Protein AF-A0A958LNX3-F1 (afdb_monomer_lite)

Structure (mmCIF, N/CA/C/O backbone):
data_AF-A0A958LNX3-F1
#
_entry.id   AF-A0A958LNX3-F1
#
loop_
_atom_site.group_PDB
_atom_site.id
_atom_site.type_symbol
_atom_site.label_atom_id
_atom_site.label_alt_id
_atom_site.label_comp_id
_atom_site.label_asym_id
_atom_site.label_entity_id
_atom_site.label_seq_id
_atom_site.pdbx_PDB_ins_code
_atom_site.Cartn_x
_atom_site.Cartn_y
_atom_site.Cartn_z
_atom_site.occupancy
_atom_site.B_iso_or_equiv
_atom_site.auth_seq_id
_atom_site.auth_comp_id
_atom_site.auth_asym_id
_atom_site.auth_atom_id
_atom_site.pdbx_PDB_model_num
ATOM 1 N N . MET A 1 1 ? -7.564 -2.606 -27.323 1.00 45.78 1 MET A N 1
ATOM 2 C CA . MET A 1 1 ? -6.900 -2.871 -26.028 1.00 45.78 1 MET A CA 1
ATOM 3 C C . MET A 1 1 ? -5.771 -3.853 -26.309 1.00 45.78 1 MET A C 1
ATOM 5 O O . MET A 1 1 ? -6.052 -4.918 -26.842 1.00 45.78 1 MET A O 1
ATOM 9 N N . GLY A 1 2 ? -4.511 -3.437 -26.152 1.00 50.31 2 GLY A N 1
ATOM 10 C CA . GLY 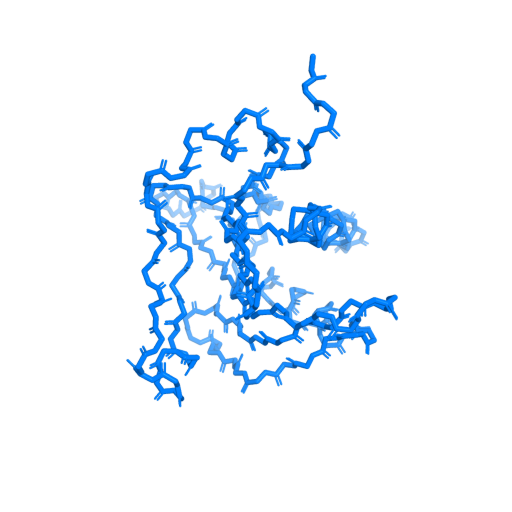A 1 2 ? -3.349 -4.199 -26.630 1.00 50.31 2 GLY A CA 1
ATOM 11 C C . GLY A 1 2 ? -3.169 -5.533 -25.902 1.00 50.31 2 GLY A C 1
ATOM 12 O O . GLY A 1 2 ? -3.361 -5.609 -24.695 1.00 50.31 2 GLY A O 1
ATOM 13 N N . LEU A 1 3 ? -2.776 -6.569 -26.646 1.00 59.97 3 LEU A N 1
ATOM 14 C CA . LEU A 1 3 ? -2.571 -7.958 -26.199 1.00 59.97 3 LEU A CA 1
ATOM 15 C C . LEU A 1 3 ? -1.427 -8.160 -25.180 1.00 59.97 3 LEU A C 1
ATOM 17 O O . LEU A 1 3 ? -1.142 -9.297 -24.810 1.00 59.97 3 LEU A O 1
ATOM 21 N N . TYR A 1 4 ? -0.775 -7.090 -24.714 1.00 63.97 4 TYR A N 1
ATOM 22 C CA . TYR A 1 4 ? 0.389 -7.164 -23.835 1.00 63.97 4 TYR A CA 1
ATOM 23 C C . TYR A 1 4 ? 0.150 -6.403 -22.525 1.00 63.97 4 TYR A C 1
ATOM 25 O O . TYR A 1 4 ? -0.348 -5.275 -22.558 1.00 63.97 4 TYR A O 1
ATOM 33 N N . PRO A 1 5 ? 0.505 -6.994 -21.370 1.00 71.06 5 PRO A N 1
ATOM 34 C CA . PRO A 1 5 ? 0.439 -6.307 -20.087 1.00 71.06 5 PRO A CA 1
ATOM 35 C C . PRO A 1 5 ? 1.353 -5.073 -20.107 1.00 71.06 5 PRO A C 1
ATOM 37 O O . PRO A 1 5 ? 2.416 -5.110 -20.738 1.00 71.06 5 PRO A O 1
ATOM 40 N N . PRO A 1 6 ? 0.965 -3.977 -19.431 1.00 86.25 6 PRO A N 1
ATOM 41 C CA . PRO A 1 6 ? 1.754 -2.755 -19.444 1.00 86.25 6 PRO A CA 1
ATOM 42 C C . PRO A 1 6 ? 3.147 -3.014 -18.860 1.00 86.25 6 PRO A C 1
ATOM 44 O O . PRO A 1 6 ? 3.318 -3.814 -17.934 1.00 86.25 6 PRO A O 1
ATOM 47 N N . LEU A 1 7 ? 4.152 -2.322 -19.396 1.00 91.62 7 LEU A N 1
ATOM 48 C CA . LEU A 1 7 ? 5.541 -2.399 -18.933 1.00 91.62 7 LEU A CA 1
ATOM 49 C C . LEU A 1 7 ? 5.752 -1.532 -17.681 1.00 91.62 7 LEU A C 1
ATOM 51 O O . LEU A 1 7 ? 6.625 -0.666 -17.656 1.00 91.62 7 LEU A O 1
ATOM 55 N N . ILE A 1 8 ? 4.925 -1.775 -16.663 1.00 93.88 8 ILE A N 1
ATOM 56 C CA . ILE A 1 8 ? 5.013 -1.171 -15.333 1.00 93.88 8 ILE A CA 1
ATOM 57 C C . ILE A 1 8 ? 4.977 -2.264 -14.271 1.00 93.88 8 ILE A C 1
ATOM 59 O O . ILE A 1 8 ? 4.310 -3.285 -14.430 1.00 93.88 8 ILE A O 1
ATOM 63 N N . ASN A 1 9 ? 5.704 -2.044 -13.181 1.00 94.62 9 ASN A N 1
ATOM 64 C CA . ASN A 1 9 ? 5.848 -3.007 -12.089 1.00 94.62 9 ASN A CA 1
ATOM 65 C C . ASN A 1 9 ? 5.933 -2.335 -10.707 1.00 94.62 9 ASN A C 1
ATOM 67 O O . ASN A 1 9 ? 6.413 -2.934 -9.750 1.00 94.62 9 ASN A O 1
ATOM 71 N N . ASP A 1 10 ? 5.535 -1.067 -10.620 1.00 97.31 10 ASP A N 1
ATOM 72 C CA . ASP A 1 10 ? 5.558 -0.262 -9.402 1.00 97.31 10 ASP A CA 1
ATOM 73 C C . ASP A 1 10 ? 4.230 0.489 -9.321 1.00 97.31 10 ASP A C 1
ATOM 75 O O . ASP A 1 10 ? 3.981 1.445 -10.050 1.00 97.31 10 ASP A O 1
ATOM 79 N N . ILE A 1 11 ? 3.308 -0.027 -8.525 1.00 98.12 11 ILE A N 1
ATOM 80 C CA . ILE A 1 11 ? 1.917 0.413 -8.524 1.00 98.12 11 ILE A CA 1
ATOM 81 C C . ILE A 1 11 ? 1.634 1.099 -7.197 1.00 98.12 11 ILE A C 1
ATOM 83 O O . ILE A 1 11 ? 1.862 0.507 -6.146 1.00 98.12 11 ILE A O 1
ATOM 87 N N . SER A 1 12 ? 1.129 2.332 -7.246 1.00 98.69 12 SER A N 1
ATOM 88 C CA . SER A 1 12 ? 0.767 3.123 -6.060 1.00 98.69 12 SER A CA 1
ATOM 89 C C . SER A 1 12 ? -0.702 3.527 -6.082 1.00 98.69 12 SER A C 1
ATOM 91 O O . SER A 1 12 ? -1.228 3.888 -7.132 1.00 98.69 12 SER A O 1
ATOM 93 N N . THR A 1 13 ? -1.365 3.520 -4.931 1.00 98.69 13 THR A N 1
ATOM 94 C CA . THR A 1 13 ? -2.727 4.056 -4.784 1.00 98.69 13 THR A CA 1
ATOM 95 C C . THR A 1 13 ? -2.782 5.574 -4.884 1.00 98.69 13 THR A C 1
ATOM 97 O O . THR A 1 13 ? -3.823 6.121 -5.225 1.00 98.69 13 THR A O 1
ATOM 100 N N . ASP A 1 14 ? -1.671 6.254 -4.612 1.00 97.94 14 ASP A N 1
ATOM 101 C CA . ASP A 1 14 ? -1.527 7.701 -4.737 1.00 97.94 14 ASP A CA 1
ATOM 102 C C . ASP A 1 14 ? -0.347 8.007 -5.663 1.00 97.94 14 ASP A C 1
ATOM 104 O O . ASP A 1 14 ? 0.794 7.644 -5.380 1.00 97.94 14 ASP A O 1
ATOM 108 N N . LEU A 1 15 ? -0.629 8.609 -6.816 1.00 97.25 15 LEU A N 1
ATOM 109 C CA . LEU A 1 15 ? 0.388 8.913 -7.827 1.00 97.25 15 LEU A CA 1
ATOM 110 C C . LEU A 1 15 ? 1.105 10.238 -7.543 1.00 97.25 15 LEU A C 1
ATOM 112 O O . LEU A 1 15 ? 2.225 10.439 -8.008 1.00 97.25 15 LEU A O 1
ATOM 116 N N . GLN A 1 16 ? 0.470 11.134 -6.784 1.00 96.31 16 GLN A N 1
ATOM 117 C CA . GLN A 1 16 ? 1.007 12.459 -6.471 1.00 96.31 16 GLN A CA 1
ATOM 118 C C . GLN A 1 16 ? 1.908 12.391 -5.242 1.00 96.31 16 GLN A C 1
ATOM 120 O O . GLN A 1 16 ? 3.016 12.918 -5.253 1.00 96.31 16 GLN A O 1
ATOM 125 N N . ASN A 1 17 ? 1.455 11.675 -4.216 1.00 96.94 17 ASN A N 1
ATOM 126 C CA . ASN A 1 17 ? 2.205 11.409 -3.001 1.00 96.94 17 ASN A CA 1
ATOM 127 C C . ASN A 1 17 ? 2.249 9.892 -2.745 1.00 96.94 17 ASN A C 1
ATOM 129 O O . ASN A 1 17 ? 1.518 9.388 -1.896 1.00 96.94 17 ASN A O 1
ATOM 133 N N . PRO A 1 18 ? 3.041 9.116 -3.504 1.00 98.06 18 PRO A N 1
ATOM 134 C CA . PRO A 1 18 ? 3.108 7.668 -3.330 1.00 98.06 18 PRO A CA 1
ATOM 135 C C . PRO A 1 18 ? 3.714 7.293 -1.972 1.00 98.06 18 PRO A C 1
ATOM 137 O O . PRO A 1 18 ? 4.716 7.898 -1.583 1.00 98.06 18 PRO A O 1
ATOM 140 N N . PRO A 1 19 ? 3.190 6.260 -1.279 1.00 98.44 19 PRO A N 1
ATOM 141 C CA . PRO A 1 19 ? 3.830 5.719 -0.086 1.00 98.44 19 PRO A CA 1
ATOM 142 C C . PRO A 1 19 ? 5.320 5.439 -0.317 1.00 98.44 19 PRO A C 1
ATOM 144 O O . PRO A 1 19 ? 5.720 4.785 -1.292 1.00 98.44 19 PRO A O 1
ATOM 147 N N . ALA A 1 20 ? 6.151 5.977 0.570 1.00 97.31 20 ALA A N 1
ATOM 148 C CA . ALA A 1 20 ? 7.598 5.853 0.485 1.00 97.31 20 ALA A CA 1
ATOM 149 C C . ALA A 1 20 ? 8.074 4.591 1.210 1.00 97.31 20 ALA A C 1
ATOM 151 O O . ALA A 1 20 ? 7.657 4.318 2.333 1.00 97.31 20 ALA A O 1
ATOM 152 N N . PHE A 1 21 ? 8.995 3.857 0.587 1.00 98.31 21 PHE A N 1
ATOM 153 C CA . PHE A 1 21 ? 9.724 2.782 1.253 1.00 98.31 21 PHE A CA 1
ATOM 154 C C . PHE A 1 21 ? 10.789 3.391 2.166 1.00 98.31 21 PHE A C 1
ATOM 156 O O . PHE A 1 21 ? 11.685 4.087 1.692 1.00 98.31 21 PHE A O 1
ATOM 163 N N . TYR A 1 22 ? 10.691 3.131 3.463 1.00 97.62 22 TYR A N 1
ATOM 164 C CA . TYR A 1 22 ? 11.647 3.536 4.484 1.00 97.62 22 TYR A CA 1
ATOM 165 C C . TYR A 1 22 ? 12.592 2.383 4.830 1.00 97.62 22 TYR A C 1
ATOM 167 O O . TYR A 1 22 ? 13.806 2.509 4.668 1.00 97.62 22 TYR A O 1
ATOM 175 N N . TYR A 1 23 ? 12.042 1.241 5.251 1.00 98.06 23 TYR A N 1
ATOM 176 C CA . TYR A 1 23 ? 12.835 0.080 5.650 1.00 98.06 23 TYR A CA 1
ATOM 177 C C . TYR A 1 23 ? 13.588 -0.509 4.458 1.00 98.06 23 TYR A C 1
ATOM 179 O O . TYR A 1 23 ? 14.811 -0.623 4.498 1.00 98.06 23 TYR A O 1
ATOM 187 N N . HIS A 1 24 ? 12.896 -0.790 3.350 1.00 97.06 24 HIS A N 1
ATOM 188 C CA . HIS A 1 24 ? 13.563 -1.356 2.175 1.00 97.06 24 HIS A CA 1
ATOM 189 C C . HIS A 1 24 ? 14.619 -0.418 1.577 1.00 97.06 24 HIS A C 1
ATOM 191 O O . HIS A 1 24 ? 15.655 -0.879 1.101 1.00 97.06 24 HIS A O 1
ATOM 197 N N . ALA A 1 25 ? 14.386 0.898 1.627 1.00 97.00 25 ALA A N 1
ATOM 198 C CA . ALA A 1 25 ? 15.359 1.878 1.153 1.00 97.00 25 ALA A CA 1
ATOM 199 C C . ALA A 1 25 ? 16.644 1.883 1.985 1.00 97.00 25 ALA A C 1
ATOM 201 O O . ALA A 1 25 ? 17.727 2.091 1.437 1.00 97.00 25 ALA A O 1
ATOM 202 N N . LYS A 1 26 ? 16.532 1.607 3.288 1.00 97.25 26 LYS A N 1
ATOM 203 C CA . LYS A 1 26 ? 17.676 1.442 4.183 1.00 97.25 26 LYS A CA 1
ATOM 204 C C . LYS A 1 26 ? 18.425 0.130 3.928 1.00 97.25 26 LYS A C 1
ATOM 206 O O . LYS A 1 26 ? 19.652 0.148 3.891 1.00 97.25 26 LYS A O 1
ATOM 211 N N . GLU A 1 27 ? 17.709 -0.977 3.741 1.00 97.62 27 GLU A N 1
ATOM 212 C CA . GLU A 1 27 ? 18.312 -2.308 3.552 1.00 97.62 27 GLU A CA 1
ATOM 213 C C . GLU A 1 27 ? 18.933 -2.500 2.157 1.00 97.62 27 GLU A C 1
ATOM 215 O O . GLU A 1 27 ? 19.937 -3.193 1.995 1.00 97.62 27 GLU A O 1
ATOM 220 N N . GLU A 1 28 ? 18.376 -1.858 1.128 1.00 95.81 28 GLU A N 1
ATOM 221 C CA . GLU A 1 28 ? 18.830 -1.973 -0.262 1.00 95.81 28 GLU A CA 1
ATOM 222 C C . GLU A 1 28 ? 19.093 -0.586 -0.884 1.00 95.81 28 GLU A C 1
ATOM 224 O O . GLU A 1 28 ? 18.444 -0.198 -1.864 1.00 95.81 28 GLU A O 1
ATOM 229 N N . PRO A 1 29 ? 20.080 0.178 -0.383 1.00 95.44 29 PRO A N 1
ATOM 230 C CA . PRO A 1 29 ? 20.278 1.583 -0.757 1.00 95.44 29 PRO A CA 1
ATOM 231 C C . PRO A 1 29 ? 20.707 1.789 -2.218 1.00 95.44 29 PRO A C 1
ATOM 233 O O . PRO A 1 29 ? 20.621 2.893 -2.747 1.00 95.44 29 PRO A O 1
ATOM 236 N N . LYS A 1 30 ? 21.177 0.732 -2.894 1.00 95.81 30 LYS A N 1
ATOM 237 C CA . LYS A 1 30 ? 21.576 0.777 -4.312 1.00 95.81 30 LYS A CA 1
ATOM 238 C C . LYS A 1 30 ? 20.396 0.641 -5.279 1.00 95.81 30 LYS A C 1
ATOM 240 O O . LYS A 1 30 ? 20.562 0.885 -6.472 1.00 95.81 30 LYS A O 1
ATOM 245 N N . ARG A 1 31 ? 19.223 0.215 -4.802 1.00 93.94 31 ARG A N 1
ATOM 246 C CA . ARG A 1 31 ? 18.017 0.089 -5.626 1.00 93.94 31 ARG A CA 1
ATOM 247 C C . ARG A 1 31 ? 17.261 1.415 -5.648 1.00 93.94 31 ARG A C 1
ATOM 249 O O . ARG A 1 31 ? 17.223 2.140 -4.662 1.00 93.94 31 ARG A O 1
ATOM 256 N N . SER A 1 32 ? 16.632 1.732 -6.779 1.00 94.12 32 SER A N 1
ATOM 257 C CA . SER A 1 32 ? 15.766 2.910 -6.865 1.00 94.12 32 SER A CA 1
ATOM 258 C C . SER A 1 32 ? 14.431 2.659 -6.159 1.00 94.12 32 SER A C 1
ATOM 260 O O . SER A 1 32 ? 13.649 1.801 -6.581 1.00 94.12 32 SER A O 1
ATOM 262 N N . TRP A 1 33 ? 14.174 3.440 -5.109 1.00 96.19 33 TRP A N 1
ATOM 263 C CA . TRP A 1 33 ? 12.936 3.423 -4.316 1.00 96.19 33 TRP A CA 1
ATOM 264 C C . TRP A 1 33 ? 11.990 4.583 -4.643 1.00 96.19 33 TRP A C 1
ATOM 266 O O . TRP A 1 33 ? 10.839 4.607 -4.198 1.00 96.19 33 TRP A O 1
ATOM 276 N N . VAL A 1 34 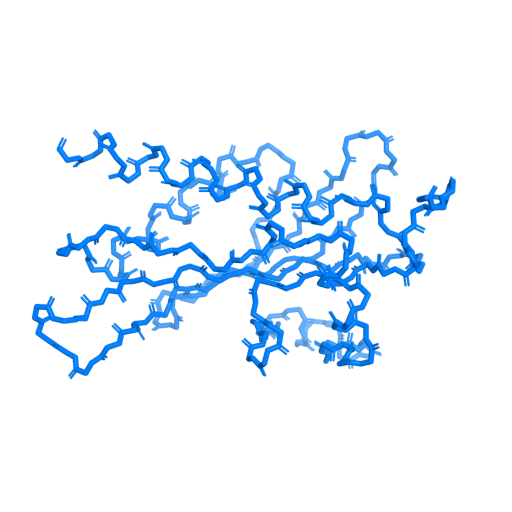? 12.435 5.515 -5.486 1.00 95.94 34 VAL A N 1
ATOM 277 C CA . VAL A 1 34 ? 11.617 6.623 -5.987 1.00 95.94 34 VAL A CA 1
ATOM 278 C C . VAL A 1 34 ? 10.539 6.068 -6.917 1.00 95.94 34 VAL A C 1
ATOM 280 O O . VAL A 1 34 ? 10.814 5.208 -7.757 1.00 95.94 34 VAL A O 1
ATOM 283 N N . TYR A 1 35 ? 9.296 6.518 -6.741 1.00 96.50 35 TYR A N 1
ATOM 284 C CA . TYR A 1 35 ? 8.212 6.144 -7.646 1.00 96.50 35 TYR A CA 1
ATOM 285 C C . TYR A 1 35 ? 8.471 6.730 -9.044 1.00 96.50 35 TYR A C 1
ATOM 287 O O . TYR A 1 35 ? 8.737 7.933 -9.144 1.00 96.50 35 TYR A O 1
ATOM 295 N N . PRO A 1 36 ? 8.408 5.938 -10.130 1.00 95.38 36 PRO A N 1
ATOM 296 C CA . PRO A 1 36 ? 8.741 6.435 -11.460 1.00 95.38 36 PRO A CA 1
ATOM 297 C C . PRO A 1 36 ? 7.579 7.267 -12.016 1.00 95.38 36 PRO A C 1
ATOM 299 O O . PRO A 1 36 ? 6.706 6.748 -12.701 1.00 95.38 36 PRO A O 1
ATOM 302 N N . GLN A 1 37 ? 7.559 8.576 -11.750 1.00 95.50 37 GLN A N 1
ATOM 303 C CA . GLN A 1 37 ? 6.445 9.462 -12.140 1.00 95.50 37 GLN A CA 1
ATOM 304 C C . GLN A 1 37 ? 6.066 9.381 -13.632 1.00 95.50 37 GLN A C 1
ATOM 306 O O . GLN A 1 37 ? 4.894 9.499 -13.982 1.00 95.50 37 GLN A O 1
ATOM 311 N N . GLY A 1 38 ? 7.026 9.076 -14.514 1.00 94.94 38 GLY A N 1
ATOM 312 C CA . GLY A 1 38 ? 6.775 8.864 -15.945 1.00 94.94 38 GLY A CA 1
ATOM 313 C C . GLY A 1 38 ? 5.792 7.729 -16.275 1.00 94.94 38 GLY A C 1
ATOM 314 O O . GLY A 1 38 ? 5.259 7.702 -17.380 1.00 94.94 38 GLY A O 1
ATOM 315 N N . GLN A 1 39 ? 5.507 6.816 -15.339 1.00 94.75 39 GLN A N 1
ATOM 316 C CA . GLN A 1 39 ? 4.568 5.710 -15.546 1.00 94.75 39 GLN A CA 1
ATOM 317 C C . GLN A 1 39 ? 3.154 5.977 -15.009 1.00 94.75 39 GLN A C 1
ATOM 319 O O . GLN A 1 39 ? 2.254 5.165 -15.228 1.00 94.75 39 GLN A O 1
ATOM 324 N N . ALA A 1 40 ? 2.934 7.110 -14.331 1.00 95.88 40 ALA A N 1
ATOM 325 C CA . ALA A 1 40 ? 1.662 7.442 -13.689 1.00 95.88 40 ALA A CA 1
ATOM 326 C C . ALA A 1 40 ? 0.479 7.425 -14.676 1.00 95.88 40 ALA A C 1
ATOM 328 O O . ALA A 1 40 ? -0.577 6.866 -14.376 1.00 95.88 40 ALA A O 1
ATOM 329 N N . ALA A 1 41 ? 0.663 7.985 -15.877 1.00 95.75 41 ALA A N 1
ATOM 330 C CA . ALA A 1 41 ? -0.365 7.999 -16.919 1.00 95.75 41 ALA A CA 1
ATOM 331 C C . ALA A 1 41 ? -0.738 6.578 -17.376 1.00 95.75 41 ALA A C 1
ATOM 333 O O . ALA A 1 41 ? -1.919 6.236 -17.423 1.00 95.75 41 ALA A O 1
ATOM 334 N N . GLN A 1 42 ? 0.264 5.729 -17.619 1.00 95.50 42 GLN A N 1
ATOM 335 C CA . GLN A 1 42 ? 0.058 4.335 -18.011 1.00 95.50 42 GLN A CA 1
ATOM 336 C C . GLN A 1 42 ? -0.615 3.525 -16.897 1.00 95.50 42 GLN A C 1
ATOM 338 O O . GLN A 1 42 ? -1.526 2.742 -17.162 1.00 95.50 42 GLN A O 1
ATOM 343 N N . GLN A 1 43 ? -0.217 3.728 -15.637 1.00 97.06 43 GLN A N 1
ATOM 344 C CA . GLN A 1 43 ? -0.896 3.099 -14.509 1.00 97.06 43 GLN A CA 1
ATOM 345 C C . GLN A 1 43 ? -2.371 3.518 -14.453 1.00 97.06 43 GLN A C 1
ATOM 347 O O . GLN A 1 43 ? -3.232 2.663 -14.265 1.00 97.06 43 GLN A O 1
ATOM 352 N N . LYS A 1 44 ? -2.674 4.808 -14.635 1.00 96.19 44 LYS A N 1
ATOM 353 C CA . LYS A 1 44 ? -4.050 5.320 -14.609 1.00 96.19 44 LYS A CA 1
ATOM 354 C C . LYS A 1 44 ? -4.907 4.748 -15.742 1.00 96.19 44 LYS A C 1
ATOM 356 O O . LYS A 1 44 ? -6.084 4.486 -15.520 1.00 96.19 44 LYS A O 1
ATOM 361 N N . GLU A 1 45 ? -4.329 4.546 -16.923 1.00 95.69 45 GLU A N 1
ATOM 362 C CA . GLU A 1 45 ? -5.008 3.933 -18.070 1.00 95.69 45 GLU A CA 1
ATOM 363 C C . GLU A 1 45 ? -5.323 2.449 -17.831 1.00 95.69 45 GLU A C 1
ATOM 365 O O . GLU A 1 45 ? -6.453 2.011 -18.037 1.00 95.69 45 GLU A O 1
ATOM 370 N N . HIS A 1 46 ? -4.338 1.671 -17.374 1.00 95.62 46 HIS A N 1
ATOM 371 C CA . HIS A 1 46 ? -4.474 0.216 -17.261 1.00 95.62 46 HIS A CA 1
ATOM 372 C C . HIS A 1 46 ? -5.068 -0.261 -15.931 1.00 95.62 46 HIS A C 1
ATOM 374 O O . HIS A 1 46 ? -5.679 -1.329 -15.881 1.00 95.62 46 HIS A O 1
ATOM 380 N N . TYR A 1 47 ? -4.885 0.507 -14.856 1.00 96.62 47 TYR A N 1
ATOM 381 C CA . TYR A 1 47 ? -5.301 0.155 -13.498 1.00 96.62 47 TYR A CA 1
ATOM 382 C C . TYR A 1 47 ? -6.073 1.295 -12.796 1.00 96.62 47 TYR A C 1
ATOM 384 O O . TYR A 1 47 ? -5.738 1.659 -11.664 1.00 96.62 47 TYR A O 1
ATOM 392 N N . PRO A 1 48 ? -7.133 1.862 -13.411 1.00 96.75 48 PRO A N 1
ATOM 393 C CA . PRO A 1 48 ? -7.892 2.993 -12.856 1.00 96.75 48 PRO A CA 1
ATOM 394 C C . PRO A 1 48 ? -8.605 2.688 -11.528 1.00 96.75 48 PRO A C 1
ATOM 396 O O . PRO A 1 48 ? -9.057 3.611 -10.842 1.00 96.75 48 PRO A O 1
ATOM 399 N N . GLN A 1 49 ? -8.750 1.407 -11.183 1.00 97.06 49 GLN A N 1
ATOM 400 C CA . GLN A 1 49 ? -9.333 0.919 -9.935 1.00 97.06 49 GLN A CA 1
ATOM 401 C C . GLN A 1 49 ? -8.371 0.984 -8.740 1.00 97.06 49 GLN A C 1
ATOM 403 O O . GLN A 1 49 ? -8.817 0.869 -7.603 1.00 97.06 49 GLN A O 1
ATOM 408 N N . VAL A 1 50 ? -7.063 1.139 -8.971 1.00 98.56 50 VAL A N 1
ATOM 409 C CA . VAL A 1 50 ? -6.072 1.255 -7.895 1.00 98.56 50 VAL A CA 1
ATOM 410 C C . VAL A 1 50 ? -6.140 2.674 -7.337 1.00 98.56 50 VAL A C 1
ATOM 412 O O . VAL A 1 50 ? -5.662 3.618 -7.961 1.00 98.56 50 VAL A O 1
ATOM 415 N N . ARG A 1 51 ? -6.780 2.822 -6.177 1.00 98.25 51 ARG A N 1
ATOM 416 C CA . ARG A 1 51 ? -7.038 4.100 -5.496 1.00 98.25 51 ARG A CA 1
ATOM 417 C C . ARG A 1 51 ? -6.856 3.928 -3.988 1.00 98.25 51 ARG A C 1
ATOM 419 O O . ARG A 1 51 ? -6.881 2.782 -3.534 1.00 98.25 51 ARG A O 1
ATOM 426 N N . PRO A 1 52 ? -6.664 5.012 -3.217 1.00 98.38 52 PRO A N 1
ATOM 427 C CA . PRO A 1 52 ? -6.643 4.925 -1.762 1.00 98.38 52 PRO A CA 1
ATOM 428 C C . PRO A 1 52 ? -7.986 4.391 -1.249 1.00 98.38 52 PRO A C 1
ATOM 430 O O . PRO A 1 52 ? -9.010 4.543 -1.919 1.00 98.38 52 PRO A O 1
ATOM 433 N N . LEU A 1 53 ? -7.979 3.752 -0.081 1.00 98.19 53 LEU A N 1
ATOM 434 C CA . LEU A 1 53 ? -9.194 3.271 0.572 1.00 98.19 53 LEU A CA 1
ATOM 435 C C . LEU A 1 53 ? -9.554 4.209 1.720 1.00 98.19 53 LEU A C 1
ATOM 437 O O . LEU A 1 53 ? -8.822 4.278 2.704 1.00 98.19 53 LEU A O 1
ATOM 441 N N . ASP A 1 54 ? -10.689 4.892 1.612 1.00 96.12 54 ASP A N 1
ATOM 442 C CA . ASP A 1 54 ? -11.250 5.646 2.730 1.00 96.12 54 ASP A CA 1
ATOM 443 C C . ASP A 1 54 ? -11.766 4.685 3.810 1.00 96.12 54 ASP A C 1
ATOM 445 O O . ASP A 1 54 ? -12.493 3.725 3.531 1.00 96.12 54 ASP A O 1
ATOM 449 N N . GLY A 1 55 ? -11.362 4.939 5.050 1.00 92.69 55 GLY A N 1
ATOM 450 C CA . GLY A 1 55 ? -11.899 4.289 6.235 1.00 92.69 55 GLY A CA 1
ATOM 451 C C . GLY A 1 55 ? -13.290 4.830 6.590 1.00 92.69 55 GLY A C 1
ATOM 452 O O . GLY A 1 55 ? -13.655 5.929 6.162 1.00 92.69 55 GLY A O 1
ATOM 453 N N . PRO A 1 56 ? -14.087 4.080 7.372 1.00 88.69 56 PRO A N 1
ATOM 454 C CA . PRO A 1 56 ? -15.390 4.552 7.821 1.00 88.69 56 PRO A CA 1
ATOM 455 C C . PRO A 1 56 ? -15.282 5.815 8.692 1.00 88.69 56 PRO A C 1
ATOM 457 O O . PRO A 1 56 ? -14.324 5.942 9.463 1.00 88.69 56 PRO A O 1
ATOM 460 N N . PRO A 1 57 ? -16.277 6.719 8.635 1.00 85.44 57 PRO A N 1
ATOM 461 C CA . PRO A 1 57 ? -16.359 7.854 9.549 1.00 85.44 57 PRO A CA 1
ATOM 462 C C . PRO A 1 57 ? -16.328 7.410 11.017 1.00 85.44 57 PRO A C 1
ATOM 464 O O . PRO A 1 57 ? -16.893 6.374 11.371 1.00 85.44 57 PRO A O 1
ATOM 467 N N . GLY A 1 58 ? -15.676 8.199 11.872 1.00 84.62 58 GLY A N 1
ATOM 468 C CA . GLY A 1 58 ? -15.595 7.943 13.315 1.00 84.62 58 GLY A CA 1
ATOM 469 C C . GLY A 1 58 ? -14.603 6.852 13.737 1.00 84.62 58 GLY A C 1
ATOM 470 O O . GLY A 1 58 ? -14.385 6.674 14.933 1.00 84.62 58 GLY A O 1
ATOM 471 N N . ILE A 1 59 ? -13.963 6.149 12.795 1.00 89.06 59 ILE A N 1
ATOM 472 C CA . ILE A 1 59 ? -12.884 5.202 13.103 1.00 89.06 59 ILE A CA 1
ATOM 473 C C . ILE A 1 59 ? -11.537 5.916 12.983 1.00 89.06 59 ILE A C 1
ATOM 475 O O . ILE A 1 59 ? -11.218 6.508 11.949 1.00 89.06 59 ILE A O 1
ATOM 479 N N . SER A 1 60 ? -10.728 5.852 14.043 1.00 91.81 60 SER A N 1
ATOM 480 C CA . SER A 1 60 ? -9.422 6.510 14.061 1.00 91.81 60 SER A CA 1
ATOM 481 C C . SER A 1 60 ? -8.420 5.838 13.103 1.00 91.81 60 SER A C 1
ATOM 483 O O . SER A 1 60 ? -8.483 4.623 12.879 1.00 91.81 60 SER A O 1
ATOM 485 N N . PRO A 1 61 ? -7.439 6.591 12.569 1.00 94.50 61 PRO A N 1
ATOM 486 C CA . PRO A 1 61 ? -6.337 6.038 11.777 1.00 94.50 61 PRO A CA 1
ATOM 487 C C . PRO A 1 61 ? -5.586 4.894 12.464 1.00 94.50 61 PRO A C 1
ATOM 489 O O . PRO A 1 61 ? -5.189 3.945 11.795 1.00 94.50 61 PRO A O 1
ATOM 492 N N . GLN A 1 62 ? -5.431 4.955 13.789 1.00 95.38 62 GLN A N 1
ATOM 493 C CA . GLN A 1 62 ? -4.789 3.912 14.589 1.00 95.38 62 GLN A CA 1
ATOM 494 C C . GLN A 1 62 ? -5.567 2.596 14.506 1.00 95.38 62 GLN A C 1
ATOM 496 O O . GLN A 1 62 ? -4.990 1.573 14.156 1.00 95.38 62 GLN A O 1
ATOM 501 N N . VAL A 1 63 ? -6.886 2.635 14.718 1.00 95.06 63 VAL A N 1
ATOM 502 C CA . VAL A 1 63 ? -7.738 1.438 14.639 1.00 95.06 63 VAL A CA 1
ATOM 503 C C . VAL A 1 63 ? -7.745 0.864 13.219 1.00 95.06 63 VAL A C 1
ATOM 505 O O . VAL A 1 63 ? -7.648 -0.348 13.030 1.00 95.06 63 VAL A O 1
ATOM 508 N N . VAL A 1 64 ? -7.795 1.716 12.189 1.00 97.19 64 VAL A N 1
ATOM 509 C CA . VAL A 1 64 ? -7.675 1.251 10.795 1.00 97.19 64 VAL A CA 1
ATOM 510 C C . VAL A 1 64 ? -6.312 0.600 10.542 1.00 97.19 64 VAL A C 1
ATOM 512 O O . VAL A 1 64 ? -6.244 -0.437 9.877 1.00 97.19 64 VAL A O 1
ATOM 515 N N . PHE A 1 65 ? -5.230 1.166 11.077 1.00 98.19 65 PHE A N 1
ATOM 516 C CA . PHE A 1 65 ? -3.887 0.614 10.927 1.00 98.19 65 PHE A CA 1
ATOM 517 C C . PHE A 1 65 ? -3.715 -0.732 11.641 1.00 98.19 65 PHE A C 1
ATOM 519 O O . PHE A 1 65 ? -3.120 -1.641 11.065 1.00 98.19 65 PHE A O 1
ATOM 526 N N . GLU A 1 66 ? -4.295 -0.909 12.828 1.00 97.56 66 GLU A N 1
ATOM 527 C CA . GLU A 1 66 ? -4.335 -2.199 13.529 1.00 97.56 66 GLU A CA 1
ATOM 528 C C . GLU A 1 66 ? -5.000 -3.274 12.654 1.00 97.56 66 GLU A C 1
ATOM 530 O O . GLU A 1 66 ? -4.427 -4.342 12.427 1.00 97.56 66 GLU A O 1
ATOM 535 N N . GLN A 1 67 ? -6.151 -2.962 12.046 1.00 97.94 67 GLN A N 1
ATOM 536 C CA . GLN A 1 67 ? -6.846 -3.880 11.134 1.00 97.94 67 GLN A CA 1
ATOM 537 C C . GLN A 1 67 ? -6.032 -4.201 9.873 1.00 97.94 67 GLN A C 1
ATOM 539 O O . GLN A 1 67 ? -6.013 -5.349 9.409 1.00 97.94 67 GLN A O 1
ATOM 544 N N . VAL A 1 68 ? -5.329 -3.203 9.328 1.00 98.50 68 VAL A N 1
ATOM 545 C CA . VAL A 1 68 ? -4.373 -3.370 8.224 1.00 98.50 68 VAL A CA 1
ATOM 546 C C . VAL A 1 68 ? -3.245 -4.313 8.618 1.00 98.50 68 VAL A C 1
ATOM 548 O O . VAL A 1 68 ? -2.942 -5.255 7.882 1.00 98.50 68 VAL A O 1
ATOM 551 N N . GLN A 1 69 ? -2.643 -4.094 9.781 1.00 98.38 69 GLN A N 1
ATOM 552 C CA . GLN A 1 69 ? -1.534 -4.889 10.273 1.00 98.38 69 GLN A CA 1
ATOM 553 C C . GLN A 1 69 ? -1.949 -6.345 10.511 1.00 98.38 69 GLN A C 1
ATOM 555 O O . GLN A 1 69 ? -1.267 -7.262 10.047 1.00 98.38 69 GLN A O 1
ATOM 560 N N . GLU A 1 70 ? -3.067 -6.572 11.199 1.00 98.12 70 GLU A N 1
ATOM 561 C CA . GLU A 1 70 ? -3.596 -7.910 11.458 1.00 98.12 70 GLU A CA 1
ATOM 562 C C . GLU A 1 70 ? -3.925 -8.650 10.160 1.00 98.12 70 GLU A C 1
ATOM 564 O O . GLU A 1 70 ? -3.608 -9.834 10.018 1.00 98.12 70 GLU A O 1
ATOM 569 N N . LEU A 1 71 ? -4.540 -7.970 9.182 1.00 98.38 71 LEU A N 1
ATOM 570 C CA . LEU A 1 71 ? -4.829 -8.592 7.891 1.00 98.38 71 LEU A CA 1
ATOM 571 C C . LEU A 1 71 ? -3.542 -8.942 7.150 1.00 98.38 71 LEU A C 1
ATOM 573 O O . LEU A 1 71 ? -3.453 -10.041 6.604 1.00 98.38 71 LEU A O 1
ATOM 577 N N . ALA A 1 72 ? -2.569 -8.029 7.124 1.00 98.31 72 ALA A N 1
ATOM 578 C CA . ALA A 1 72 ? -1.298 -8.221 6.436 1.00 98.31 72 ALA A CA 1
ATOM 579 C C . ALA A 1 72 ? -0.514 -9.401 7.029 1.00 98.31 72 ALA A C 1
ATOM 581 O O . ALA A 1 72 ? -0.036 -10.249 6.278 1.00 98.31 72 ALA A O 1
ATOM 582 N N . LYS A 1 73 ? -0.456 -9.515 8.364 1.00 97.81 73 LYS A N 1
ATOM 583 C CA . LYS A 1 73 ? 0.152 -10.657 9.075 1.00 97.81 73 LYS A CA 1
ATOM 584 C C . LYS A 1 73 ? -0.552 -11.988 8.780 1.00 97.81 73 LYS A C 1
ATOM 586 O O . LYS A 1 73 ? 0.082 -13.036 8.831 1.00 97.81 73 LYS A O 1
ATOM 591 N N . GLY A 1 74 ? -1.850 -11.954 8.473 1.00 97.38 74 GLY A N 1
ATOM 592 C CA . GLY A 1 74 ? -2.639 -13.135 8.112 1.00 97.38 74 GLY A CA 1
ATOM 593 C C . GLY A 1 74 ? -2.501 -13.588 6.652 1.00 97.38 74 GLY A C 1
ATOM 594 O O . GLY A 1 74 ? -3.008 -14.655 6.300 1.00 97.38 74 GLY A O 1
ATOM 595 N N . GLN A 1 75 ? -1.844 -12.809 5.784 1.00 96.75 75 GLN A N 1
ATOM 596 C CA . GLN A 1 75 ? -1.636 -13.191 4.386 1.00 96.75 75 GLN A CA 1
ATOM 597 C C . GLN A 1 75 ? -0.548 -14.268 4.289 1.00 96.75 75 GLN A C 1
ATOM 599 O O . GLN A 1 75 ? 0.618 -14.015 4.573 1.00 96.75 75 GLN A O 1
ATOM 604 N N . LYS A 1 76 ? -0.916 -15.470 3.829 1.00 93.19 76 LYS A N 1
ATOM 605 C CA . LYS A 1 76 ? -0.011 -16.637 3.778 1.00 93.19 76 LYS A CA 1
ATOM 606 C C . LYS A 1 76 ? 1.266 -16.406 2.964 1.00 93.19 76 LYS A C 1
ATOM 608 O O . LYS A 1 76 ? 2.306 -16.962 3.293 1.00 93.19 76 LYS A O 1
ATOM 613 N N . ASP A 1 77 ? 1.172 -15.597 1.912 1.00 95.06 77 ASP A N 1
ATOM 614 C CA . ASP A 1 77 ? 2.271 -15.356 0.972 1.00 95.06 77 ASP A CA 1
ATOM 615 C C . ASP A 1 77 ? 3.032 -14.049 1.252 1.00 95.06 77 ASP A C 1
ATOM 617 O O . ASP A 1 77 ? 3.814 -13.596 0.408 1.00 95.06 77 ASP A O 1
ATOM 621 N N . TRP A 1 78 ? 2.750 -13.386 2.379 1.00 97.69 78 TRP A N 1
ATOM 622 C CA . TRP A 1 78 ? 3.384 -12.124 2.750 1.00 97.69 78 TRP A CA 1
ATOM 623 C C . TRP A 1 78 ? 4.297 -12.323 3.956 1.00 97.69 78 TRP A C 1
ATOM 625 O O . TRP A 1 78 ? 3.964 -13.015 4.914 1.00 97.69 78 TRP A O 1
ATOM 635 N N . THR A 1 79 ? 5.432 -11.638 3.928 1.00 97.94 79 THR A N 1
ATOM 636 C CA . THR A 1 79 ? 6.356 -11.521 5.049 1.00 97.94 79 THR A CA 1
ATOM 637 C C . THR A 1 79 ? 6.402 -10.062 5.470 1.00 97.94 79 THR A C 1
ATOM 639 O O . THR A 1 79 ? 6.801 -9.205 4.682 1.00 97.94 79 THR A O 1
ATOM 642 N N . ILE A 1 80 ? 6.005 -9.774 6.709 1.00 98.38 80 ILE A N 1
ATOM 643 C CA . ILE A 1 80 ? 6.123 -8.431 7.287 1.00 98.38 80 ILE A CA 1
ATOM 644 C C . ILE A 1 80 ? 7.561 -8.235 7.761 1.00 98.38 80 ILE A C 1
ATOM 646 O O . ILE A 1 80 ? 8.074 -9.054 8.520 1.00 98.38 80 ILE A O 1
ATOM 650 N N . LEU A 1 81 ? 8.208 -7.170 7.294 1.00 98.44 81 LEU A N 1
ATOM 651 C CA . LEU A 1 81 ? 9.620 -6.893 7.573 1.00 98.44 81 LEU A CA 1
ATOM 652 C C . LEU A 1 81 ? 9.796 -5.713 8.528 1.00 98.44 81 LEU A C 1
ATOM 654 O O . LEU A 1 81 ? 10.760 -5.671 9.287 1.00 98.44 81 LEU A O 1
ATOM 658 N N . PHE A 1 82 ? 8.861 -4.765 8.504 1.00 98.62 82 PHE A N 1
ATOM 659 C CA . PHE A 1 82 ? 8.926 -3.568 9.326 1.00 98.62 82 PHE A CA 1
ATOM 660 C C . PHE A 1 82 ? 7.533 -3.035 9.644 1.00 98.62 82 PHE A C 1
ATOM 662 O O . PHE A 1 82 ? 6.631 -3.075 8.807 1.00 98.62 82 PHE A O 1
ATOM 669 N N . VAL A 1 83 ? 7.379 -2.515 10.858 1.00 98.56 83 VAL A N 1
ATOM 670 C CA . VAL A 1 83 ? 6.175 -1.838 11.337 1.00 98.56 83 VAL A CA 1
ATOM 671 C C . VAL A 1 83 ? 6.614 -0.613 12.129 1.00 98.56 83 VAL A C 1
ATOM 673 O O . VAL A 1 83 ? 7.428 -0.727 13.044 1.00 98.56 83 VAL A O 1
ATOM 676 N N . ASP A 1 84 ? 6.039 0.536 11.799 1.00 98.25 84 ASP A N 1
ATOM 677 C CA . ASP A 1 84 ? 6.137 1.775 12.556 1.00 98.25 84 ASP A CA 1
ATOM 678 C C . ASP A 1 84 ? 4.732 2.214 12.977 1.00 98.25 84 ASP A C 1
ATOM 680 O O . ASP A 1 84 ? 3.996 2.834 12.209 1.00 98.25 84 ASP A O 1
ATOM 684 N N . GLU A 1 85 ? 4.365 1.877 14.214 1.00 97.12 85 GLU A N 1
ATOM 685 C CA . GLU A 1 85 ? 3.080 2.243 14.827 1.00 97.12 85 GLU A CA 1
ATOM 686 C C . GLU A 1 85 ? 2.912 3.762 14.961 1.00 97.12 85 GLU A C 1
ATOM 688 O O . GLU A 1 85 ? 1.798 4.276 14.927 1.00 97.12 85 GLU A O 1
ATOM 693 N N . LYS A 1 86 ? 4.013 4.515 15.101 1.00 96.06 86 LYS A N 1
ATOM 694 C CA . LYS A 1 86 ? 3.942 5.975 15.246 1.00 96.06 86 LYS A CA 1
ATOM 695 C C . LYS A 1 86 ? 3.660 6.641 13.907 1.00 96.06 86 LYS A C 1
ATOM 697 O O . LYS A 1 86 ? 2.901 7.603 13.855 1.00 96.06 86 LYS A O 1
ATOM 702 N N . ALA A 1 87 ? 4.271 6.131 12.841 1.00 97.12 87 ALA A N 1
ATOM 703 C CA . ALA A 1 87 ? 4.047 6.608 11.481 1.00 97.12 87 ALA A CA 1
ATOM 704 C C . ALA A 1 87 ? 2.852 5.934 10.782 1.00 97.12 87 ALA A C 1
ATOM 706 O O . ALA A 1 87 ? 2.577 6.269 9.630 1.00 97.12 87 ALA A O 1
ATOM 707 N N . LEU A 1 88 ? 2.176 4.982 11.442 1.00 98.31 88 LEU A N 1
ATOM 708 C CA . LEU A 1 88 ? 1.118 4.139 10.872 1.00 98.31 88 LEU A CA 1
ATOM 709 C C . LEU A 1 88 ? 1.535 3.518 9.534 1.00 98.31 88 LEU A C 1
ATOM 711 O O . LEU A 1 88 ? 0.794 3.562 8.548 1.00 98.31 88 LEU A O 1
ATOM 715 N N . ARG A 1 89 ? 2.753 2.965 9.498 1.00 98.69 89 ARG A N 1
ATOM 716 C CA . ARG A 1 89 ? 3.372 2.379 8.305 1.00 98.69 89 ARG A CA 1
ATOM 717 C C . ARG A 1 89 ? 3.780 0.936 8.544 1.00 98.69 89 ARG A C 1
ATOM 719 O O . ARG A 1 89 ? 4.364 0.595 9.566 1.00 98.69 89 ARG A O 1
ATOM 726 N N . LEU A 1 90 ? 3.553 0.099 7.544 1.00 98.69 90 LEU A N 1
ATOM 727 C CA . LEU A 1 90 ? 4.027 -1.273 7.499 1.00 98.69 90 LEU A CA 1
ATOM 728 C C . LEU A 1 90 ? 4.712 -1.532 6.158 1.00 98.69 90 LEU A C 1
ATOM 730 O O . LEU A 1 90 ? 4.222 -1.115 5.111 1.00 98.69 90 LEU A O 1
ATOM 734 N N . GLU A 1 91 ? 5.824 -2.257 6.183 1.00 98.81 91 GLU A N 1
ATOM 735 C CA . GLU A 1 91 ? 6.518 -2.717 4.984 1.00 98.81 91 GLU A CA 1
ATOM 736 C C . GLU A 1 91 ? 6.739 -4.223 5.022 1.00 98.81 91 GLU A C 1
ATOM 738 O O . GLU A 1 91 ? 6.982 -4.830 6.070 1.00 98.81 91 GLU A O 1
ATOM 743 N N . GLY A 1 92 ? 6.690 -4.835 3.847 1.00 98.44 92 GLY A N 1
ATOM 744 C CA . GLY A 1 92 ? 6.914 -6.259 3.711 1.00 98.44 92 GLY A CA 1
ATOM 745 C C . GLY A 1 92 ? 7.167 -6.682 2.278 1.00 98.44 92 GLY A C 1
ATOM 746 O O . GLY A 1 92 ? 7.310 -5.864 1.371 1.00 98.44 92 GLY A O 1
ATOM 747 N N . MET A 1 93 ? 7.205 -7.992 2.096 1.00 98.00 93 MET A N 1
ATOM 748 C CA . MET A 1 93 ? 7.398 -8.635 0.808 1.00 98.00 93 MET A CA 1
ATOM 749 C C . MET A 1 93 ? 6.288 -9.643 0.569 1.00 98.00 93 MET A C 1
ATOM 751 O O . MET A 1 93 ? 5.961 -10.427 1.454 1.00 98.00 93 MET A O 1
ATOM 755 N N . ALA A 1 94 ? 5.730 -9.654 -0.632 1.00 96.31 94 ALA A N 1
ATOM 756 C CA . ALA A 1 94 ? 4.755 -10.639 -1.060 1.00 96.31 94 ALA A CA 1
ATOM 757 C C . ALA A 1 94 ? 5.336 -11.508 -2.178 1.00 96.31 94 ALA A C 1
ATOM 759 O O . ALA A 1 94 ? 5.956 -11.003 -3.115 1.00 96.31 94 ALA A O 1
ATOM 760 N N . THR A 1 95 ? 5.118 -12.819 -2.098 1.00 91.81 95 THR A N 1
ATOM 761 C CA . THR A 1 95 ? 5.558 -13.774 -3.124 1.00 91.81 95 THR A CA 1
ATOM 762 C C . THR A 1 95 ? 4.361 -14.240 -3.951 1.00 91.81 95 THR A C 1
ATOM 764 O O . THR A 1 95 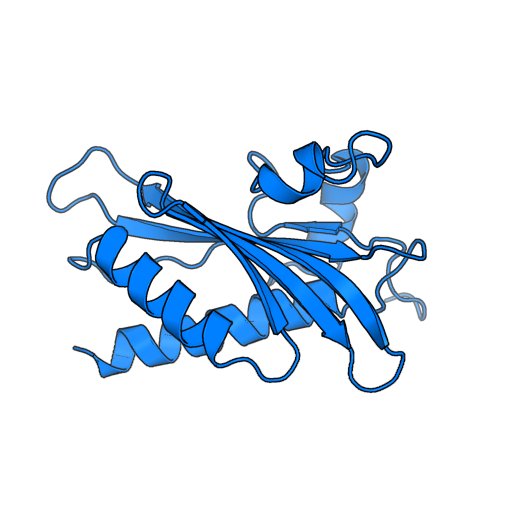? 3.332 -14.628 -3.414 1.00 91.81 95 THR A O 1
ATOM 767 N N . THR A 1 96 ? 4.455 -14.197 -5.278 1.00 80.38 96 THR A N 1
ATOM 768 C CA . THR A 1 96 ? 3.397 -14.730 -6.155 1.00 80.38 96 THR A CA 1
ATOM 769 C C . THR A 1 96 ? 3.433 -16.262 -6.201 1.00 80.38 96 THR A C 1
ATOM 771 O O . THR A 1 96 ? 4.498 -16.858 -6.326 1.00 80.38 96 THR A O 1
ATOM 774 N N . ALA A 1 97 ? 2.273 -16.921 -6.143 1.00 73.88 97 ALA A N 1
ATOM 775 C CA . ALA A 1 97 ? 2.200 -18.379 -5.992 1.00 73.88 97 ALA A CA 1
ATOM 776 C C . ALA A 1 97 ? 2.793 -19.181 -7.172 1.00 73.88 97 ALA A C 1
ATOM 778 O O . ALA A 1 97 ? 3.417 -20.218 -6.960 1.00 73.88 97 ALA A O 1
ATOM 779 N N . ILE A 1 98 ? 2.613 -18.710 -8.413 1.00 70.00 98 ILE A N 1
ATOM 780 C CA . ILE A 1 98 ? 2.964 -19.479 -9.623 1.00 70.00 98 ILE A CA 1
ATOM 781 C C . ILE A 1 98 ? 4.423 -19.247 -10.030 1.00 70.00 98 ILE A C 1
ATOM 783 O O . ILE A 1 98 ? 5.195 -20.193 -10.149 1.00 70.00 98 ILE A O 1
ATOM 787 N N . LEU A 1 99 ? 4.813 -17.985 -10.234 1.00 73.81 99 LEU A N 1
ATOM 788 C CA . LEU A 1 99 ? 6.140 -17.624 -10.752 1.00 73.81 99 LEU A CA 1
ATOM 789 C C . LEU A 1 99 ? 7.134 -17.251 -9.644 1.00 73.81 99 LEU A C 1
ATOM 791 O O . LEU A 1 99 ? 8.296 -16.977 -9.933 1.00 73.81 99 LEU A O 1
ATOM 795 N N . ARG A 1 100 ? 6.691 -17.235 -8.376 1.00 79.12 100 ARG A N 1
ATOM 796 C CA . ARG A 1 100 ? 7.500 -16.879 -7.196 1.00 79.12 100 ARG A CA 1
ATOM 797 C C . ARG A 1 100 ? 8.197 -15.523 -7.303 1.00 79.12 100 ARG A C 1
ATOM 799 O O . ARG A 1 100 ? 9.204 -15.284 -6.636 1.00 79.12 100 ARG A O 1
ATOM 806 N N . PHE A 1 101 ? 7.640 -14.610 -8.100 1.00 83.25 101 PHE A N 1
ATOM 807 C CA . PHE A 1 101 ? 8.076 -13.220 -8.107 1.00 83.25 101 PHE A CA 1
ATOM 808 C C . PHE A 1 101 ? 7.838 -12.598 -6.742 1.00 83.25 101 PHE A C 1
ATOM 810 O O . PHE A 1 101 ? 6.787 -12.816 -6.135 1.00 83.25 101 PHE A O 1
ATOM 817 N N . ARG A 1 102 ? 8.839 -11.847 -6.289 1.00 91.12 102 ARG A N 1
ATOM 818 C CA . ARG A 1 102 ? 8.826 -11.101 -5.038 1.00 91.12 102 ARG A CA 1
ATOM 819 C C . ARG A 1 102 ? 8.540 -9.641 -5.341 1.00 91.12 102 ARG A C 1
ATOM 821 O O . ARG A 1 102 ? 9.263 -9.019 -6.127 1.00 91.12 102 ARG A O 1
ATOM 828 N N . ASP A 1 103 ? 7.522 -9.126 -4.676 1.00 95.88 103 ASP A N 1
ATOM 829 C CA . ASP A 1 103 ? 7.140 -7.725 -4.709 1.00 95.88 103 ASP A CA 1
ATOM 830 C C 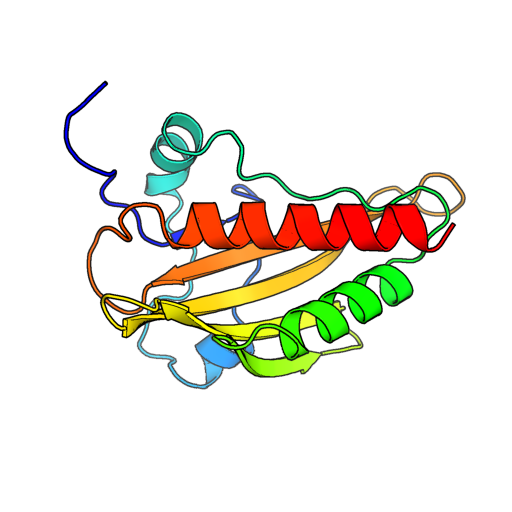. ASP A 1 103 ? 7.308 -7.148 -3.308 1.00 95.88 103 ASP A C 1
ATOM 832 O O . ASP A 1 103 ? 6.817 -7.722 -2.338 1.00 95.88 103 ASP A O 1
ATOM 836 N N . ASP A 1 104 ? 7.995 -6.021 -3.201 1.00 98.12 104 ASP A N 1
ATOM 837 C CA . ASP A 1 104 ? 8.060 -5.260 -1.959 1.00 98.12 104 ASP A CA 1
ATOM 838 C C . ASP A 1 104 ? 6.838 -4.363 -1.889 1.00 98.12 104 ASP A C 1
ATOM 840 O O . ASP A 1 104 ? 6.443 -3.759 -2.889 1.00 98.12 104 ASP A O 1
ATOM 844 N N . PHE A 1 105 ? 6.242 -4.251 -0.714 1.00 98.75 105 PHE A N 1
ATOM 845 C CA . PHE A 1 105 ? 5.116 -3.365 -0.505 1.00 98.75 105 PHE A CA 1
ATOM 846 C C . PHE A 1 105 ? 5.300 -2.511 0.740 1.00 98.75 105 PHE A C 1
ATOM 848 O O . PHE A 1 105 ? 5.950 -2.899 1.712 1.00 98.75 105 PHE A O 1
ATOM 855 N N . VAL A 1 106 ? 4.683 -1.341 0.685 1.00 98.88 106 VAL A N 1
ATOM 856 C CA . VAL A 1 106 ? 4.493 -0.440 1.812 1.00 98.88 106 VAL A CA 1
ATOM 857 C C . VAL A 1 106 ? 3.010 -0.111 1.897 1.00 98.88 106 VAL A C 1
ATOM 859 O O . VAL A 1 106 ? 2.357 0.123 0.876 1.00 98.88 106 VAL A O 1
ATOM 862 N N . ILE A 1 107 ? 2.479 -0.125 3.110 1.00 98.88 107 ILE A N 1
ATOM 863 C CA . ILE A 1 107 ? 1.128 0.316 3.432 1.00 98.88 107 ILE A CA 1
ATOM 864 C C . ILE A 1 107 ? 1.254 1.395 4.496 1.00 98.88 107 ILE A C 1
ATOM 866 O O . ILE A 1 107 ? 2.014 1.237 5.449 1.00 98.88 107 ILE A O 1
ATOM 870 N N . GLU A 1 108 ? 0.512 2.482 4.341 1.00 98.50 108 GLU A N 1
ATOM 871 C CA . GLU A 1 108 ? 0.407 3.516 5.363 1.00 98.50 108 GLU A CA 1
ATOM 872 C C . GLU A 1 108 ? -1.032 3.997 5.512 1.00 98.50 108 GLU A C 1
ATOM 874 O O . GLU A 1 108 ? -1.812 3.964 4.557 1.00 98.50 108 GLU A O 1
ATOM 879 N N . VAL A 1 109 ? -1.384 4.439 6.716 1.00 98.50 109 VAL A N 1
ATOM 880 C CA . VAL A 1 109 ? -2.688 5.036 7.006 1.00 98.50 109 VAL A CA 1
ATOM 881 C C . VAL A 1 109 ? -2.480 6.507 7.331 1.00 98.50 109 VAL A C 1
ATOM 883 O O . VAL A 1 109 ? -1.744 6.856 8.249 1.00 98.50 109 VAL A O 1
ATOM 886 N N . ARG A 1 110 ? -3.119 7.377 6.550 1.00 96.50 110 ARG A N 1
ATOM 887 C CA . ARG A 1 110 ? -3.043 8.832 6.698 1.00 96.50 110 ARG A CA 1
ATOM 888 C C . ARG A 1 110 ? -4.343 9.367 7.280 1.00 96.50 110 ARG A C 1
ATOM 890 O O . ARG A 1 110 ? -5.410 8.819 7.018 1.00 96.50 110 ARG A O 1
ATOM 897 N N . THR A 1 111 ? -4.259 10.469 8.012 1.00 94.25 111 THR A N 1
ATOM 898 C CA . THR A 1 111 ? -5.434 11.280 8.347 1.00 94.25 111 THR A CA 1
ATOM 899 C C . THR A 1 111 ? -5.738 12.215 7.183 1.00 94.25 111 THR A C 1
ATOM 901 O O . THR A 1 111 ? -4.840 12.903 6.696 1.00 94.25 111 THR A O 1
ATOM 904 N N . VAL A 1 112 ? -6.994 12.259 6.752 1.00 90.25 112 VAL A N 1
ATOM 905 C CA . VAL A 1 112 ? -7.510 13.211 5.764 1.00 90.25 112 VAL A CA 1
ATOM 906 C C . VAL A 1 112 ? -8.533 14.109 6.457 1.00 90.25 112 VAL A C 1
ATOM 908 O O . VAL A 1 112 ? -9.342 13.611 7.230 1.00 90.25 112 VAL A O 1
ATOM 911 N N . GLY A 1 113 ? -8.491 15.418 6.190 1.00 83.25 113 GLY A N 1
ATOM 912 C CA . GLY A 1 113 ? -9.361 16.423 6.816 1.00 83.25 113 GLY A CA 1
ATOM 913 C C . GLY A 1 113 ? -8.678 17.226 7.931 1.00 83.25 113 GLY A C 1
ATOM 914 O O . GLY A 1 113 ? -7.610 16.864 8.419 1.00 83.25 113 GLY A O 1
ATOM 915 N N . GLU A 1 114 ? -9.292 18.344 8.324 1.00 73.94 114 GLU A N 1
ATOM 916 C CA . GLU A 1 114 ? -8.708 19.335 9.251 1.00 73.94 114 GLU A CA 1
ATOM 917 C C . GLU A 1 114 ? -8.888 18.996 10.750 1.00 73.94 114 GLU A C 1
ATOM 919 O O . GLU A 1 114 ? -8.542 19.800 11.614 1.00 73.94 114 GLU A O 1
ATOM 924 N N . GLY A 1 115 ? -9.385 17.799 11.083 1.00 66.69 115 GLY A N 1
ATOM 925 C CA . GLY A 1 115 ? -9.640 17.364 12.463 1.00 66.69 115 GLY A CA 1
ATOM 926 C C . GLY A 1 115 ? -11.128 17.309 12.830 1.00 66.69 115 GLY A C 1
ATOM 927 O O . GLY A 1 115 ? -11.998 17.674 12.040 1.00 66.69 115 GLY A O 1
ATOM 928 N N . GLY A 1 116 ? -11.417 16.825 14.043 1.00 71.31 116 GLY A N 1
ATOM 929 C CA . GLY A 1 116 ? -12.787 16.642 14.539 1.00 71.31 116 GLY A CA 1
ATOM 930 C C . GLY A 1 116 ? -13.582 15.619 13.723 1.00 71.31 116 GLY A C 1
ATOM 931 O O . GLY A 1 116 ? -13.018 14.649 13.220 1.00 71.31 116 GLY A O 1
ATOM 932 N N . ASP A 1 117 ? -14.880 15.865 13.557 1.00 71.44 117 ASP A N 1
ATOM 933 C CA . ASP A 1 117 ? -15.802 14.965 12.844 1.00 71.44 117 ASP A CA 1
ATOM 934 C C . ASP A 1 117 ? -15.541 14.894 11.326 1.00 71.44 117 ASP A C 1
ATOM 936 O O . ASP A 1 117 ? -16.044 14.004 10.642 1.00 71.44 117 ASP A O 1
ATOM 940 N N . SER A 1 118 ? -14.736 15.822 10.796 1.00 73.19 118 SER A N 1
ATOM 941 C CA . SER A 1 118 ? -14.340 15.897 9.384 1.00 73.19 118 SER A CA 1
ATOM 942 C C . SER A 1 118 ? -13.123 15.033 9.054 1.00 73.19 118 SER A C 1
ATOM 944 O O . SER A 1 118 ? -12.774 14.904 7.881 1.00 73.19 118 SER A O 1
ATOM 946 N N . ALA A 1 119 ? -12.423 14.523 10.073 1.00 83.69 119 ALA A N 1
ATOM 947 C CA . ALA A 1 119 ? -11.226 13.726 9.878 1.00 83.69 119 ALA A CA 1
ATOM 948 C C . ALA A 1 119 ? -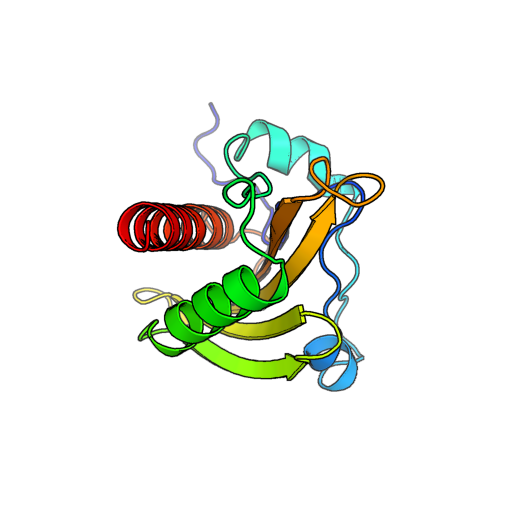11.571 12.249 9.691 1.00 83.69 119 ALA A C 1
ATOM 950 O O . ALA A 1 119 ? -12.301 11.658 10.487 1.00 83.69 119 ALA A O 1
ATOM 951 N N . HIS A 1 120 ? -10.979 11.625 8.679 1.00 89.81 120 HIS A N 1
ATOM 952 C CA . HIS A 1 120 ? -11.085 10.186 8.470 1.00 89.81 120 HIS A CA 1
ATOM 953 C C . HIS A 1 120 ? -9.738 9.571 8.102 1.00 89.81 120 HIS A C 1
ATOM 955 O O . HIS A 1 120 ? -8.803 10.244 7.666 1.00 89.81 120 HIS A O 1
ATOM 961 N N . ALA A 1 121 ? -9.627 8.265 8.320 1.00 95.12 121 ALA A N 1
ATOM 962 C CA . ALA A 1 121 ? -8.462 7.495 7.919 1.00 95.12 121 ALA A CA 1
ATOM 963 C C . ALA A 1 121 ? -8.505 7.205 6.413 1.00 95.12 121 ALA A C 1
ATOM 965 O O . ALA A 1 121 ? -9.552 6.841 5.886 1.00 95.12 121 ALA A O 1
ATOM 966 N N . GLN A 1 122 ? -7.369 7.276 5.729 1.00 97.56 122 GLN A N 1
ATOM 967 C CA . GLN A 1 122 ? -7.222 6.827 4.347 1.00 97.56 122 GLN A CA 1
ATOM 968 C C . GLN A 1 122 ? -6.026 5.880 4.244 1.00 97.56 122 GLN A C 1
ATOM 970 O O . GLN A 1 122 ? -4.906 6.221 4.627 1.00 97.56 122 GLN A O 1
ATOM 975 N N . VAL A 1 123 ? -6.263 4.667 3.748 1.00 98.69 123 VAL A N 1
ATOM 976 C CA . VAL A 1 123 ? -5.235 3.641 3.559 1.00 98.69 123 VAL A CA 1
ATOM 977 C C . VAL A 1 123 ? -4.608 3.808 2.180 1.00 98.69 123 VAL A C 1
ATOM 979 O O . VAL A 1 123 ? -5.297 3.798 1.155 1.00 98.69 123 VAL A O 1
ATOM 982 N N . HIS A 1 124 ? -3.284 3.910 2.149 1.00 98.81 124 HIS A N 1
ATOM 983 C CA . HIS A 1 124 ? -2.488 3.958 0.932 1.00 98.81 124 HIS A CA 1
ATOM 984 C C . HIS A 1 124 ? -1.567 2.749 0.858 1.00 98.81 124 HIS A C 1
ATOM 986 O O . HIS A 1 124 ? -1.050 2.279 1.868 1.00 98.81 124 HIS A O 1
ATOM 992 N N . MET A 1 125 ? -1.332 2.259 -0.354 1.00 98.88 125 MET A N 1
ATOM 993 C CA . MET A 1 125 ? -0.427 1.147 -0.595 1.00 98.88 125 MET A CA 1
ATOM 994 C C . MET A 1 125 ? 0.392 1.394 -1.855 1.00 98.88 125 MET A C 1
ATOM 996 O O . MET A 1 125 ? -0.108 1.907 -2.858 1.00 98.88 125 MET A O 1
ATOM 1000 N N . ARG A 1 126 ? 1.653 0.975 -1.814 1.00 98.75 126 ARG A N 1
ATOM 1001 C CA . ARG A 1 126 ? 2.511 0.848 -2.987 1.00 98.75 126 ARG A CA 1
ATOM 1002 C C . ARG A 1 126 ? 3.103 -0.551 -3.018 1.00 98.75 126 ARG A C 1
ATOM 1004 O O . ARG A 1 126 ? 3.533 -1.054 -1.987 1.00 98.75 126 ARG A O 1
ATOM 1011 N N . SER A 1 127 ? 3.114 -1.178 -4.188 1.00 98.31 127 SER A N 1
ATOM 1012 C CA . SER A 1 127 ? 3.632 -2.531 -4.398 1.00 98.31 127 SER A CA 1
ATOM 1013 C C . SER A 1 127 ? 4.530 -2.530 -5.633 1.00 98.31 127 SER A C 1
ATOM 1015 O O . SER A 1 127 ? 4.109 -2.103 -6.711 1.00 98.31 127 SER A O 1
ATOM 1017 N N . LYS A 1 128 ? 5.783 -2.952 -5.458 1.00 97.44 128 LYS A N 1
ATOM 1018 C CA . LYS A 1 128 ? 6.878 -2.815 -6.419 1.00 97.44 128 LYS A CA 1
ATOM 1019 C C . LYS A 1 128 ? 7.604 -4.141 -6.605 1.00 97.44 128 LYS A C 1
ATOM 1021 O O . LYS A 1 128 ? 8.227 -4.655 -5.677 1.00 97.44 128 LYS A O 1
ATOM 1026 N N . SER A 1 129 ? 7.634 -4.647 -7.830 1.00 95.31 129 SER A N 1
ATOM 1027 C CA . SER A 1 129 ? 8.371 -5.868 -8.153 1.00 95.31 129 SER A CA 1
ATOM 1028 C C . SER A 1 129 ? 9.888 -5.678 -8.061 1.00 95.31 129 SER A C 1
ATOM 1030 O O . SER A 1 129 ? 10.438 -4.608 -8.353 1.00 95.31 129 SER A O 1
ATOM 1032 N N . ARG A 1 130 ? 10.590 -6.744 -7.659 1.00 92.56 130 ARG A N 1
ATOM 1033 C CA . ARG A 1 130 ? 12.065 -6.790 -7.626 1.00 92.56 130 ARG A CA 1
ATOM 1034 C C . ARG A 1 130 ? 12.698 -7.033 -8.994 1.00 92.56 130 ARG A C 1
ATOM 1036 O O . ARG A 1 130 ? 13.827 -6.612 -9.224 1.00 92.56 130 ARG A O 1
ATOM 1043 N N . LEU A 1 131 ? 11.986 -7.722 -9.885 1.00 85.88 131 LEU A N 1
ATOM 1044 C CA . LEU A 1 131 ? 12.490 -8.182 -11.178 1.00 85.88 131 LEU A CA 1
ATOM 1045 C C . LEU A 1 131 ? 11.526 -7.813 -12.310 1.00 85.88 131 LEU A C 1
ATOM 1047 O O . LEU A 1 131 ? 10.320 -7.704 -12.102 1.00 85.88 131 LEU A O 1
ATOM 1051 N N . GLY A 1 132 ? 12.074 -7.676 -13.519 1.00 83.94 132 GLY A N 1
ATOM 1052 C CA . GLY A 1 132 ? 11.307 -7.417 -14.738 1.00 83.94 132 GLY A CA 1
ATOM 1053 C C . GLY A 1 132 ? 10.871 -5.961 -14.904 1.00 83.94 132 GLY A C 1
ATOM 1054 O O . GLY A 1 132 ? 11.043 -5.136 -14.014 1.00 83.94 132 GLY A O 1
ATOM 1055 N N . ARG A 1 133 ? 10.328 -5.639 -16.084 1.00 85.62 133 ARG A N 1
ATOM 1056 C CA . ARG A 1 133 ? 9.731 -4.322 -16.393 1.00 85.62 133 ARG A CA 1
ATOM 1057 C C . ARG A 1 133 ? 8.204 -4.335 -16.282 1.00 85.62 133 ARG A C 1
ATOM 1059 O O . ARG A 1 133 ? 7.602 -3.278 -16.217 1.00 85.62 133 ARG A O 1
ATOM 1066 N N . SER A 1 134 ? 7.592 -5.519 -16.260 1.00 88.31 134 SER A N 1
ATOM 1067 C CA . SER A 1 134 ? 6.154 -5.733 -16.083 1.00 88.31 134 SER A CA 1
ATOM 1068 C C . SER A 1 134 ? 5.928 -6.743 -14.967 1.00 88.31 134 SER A C 1
ATOM 1070 O O . SER A 1 134 ? 6.744 -7.647 -14.781 1.00 88.31 134 SER A O 1
ATOM 1072 N N . ASP A 1 135 ? 4.816 -6.595 -14.258 1.00 88.44 135 ASP A N 1
ATOM 1073 C CA . ASP A 1 135 ? 4.361 -7.497 -13.199 1.00 88.44 135 ASP A CA 1
ATOM 1074 C C . ASP A 1 135 ? 3.121 -8.321 -13.598 1.00 88.44 135 ASP A C 1
ATOM 1076 O O . ASP A 1 135 ? 2.532 -9.002 -12.757 1.00 88.44 135 ASP A O 1
ATOM 1080 N N . PHE A 1 136 ? 2.677 -8.231 -14.860 1.00 89.44 136 PHE A N 1
ATOM 1081 C CA . PHE A 1 136 ? 1.453 -8.879 -15.358 1.00 89.44 136 PHE A CA 1
ATOM 1082 C C . PHE A 1 136 ? 0.191 -8.543 -14.525 1.00 89.44 136 PHE A C 1
ATOM 1084 O O . PHE A 1 136 ? -0.761 -9.329 -14.444 1.00 89.44 136 PHE A O 1
ATOM 1091 N N . GLY A 1 137 ? 0.183 -7.371 -13.882 1.00 92.12 137 GLY A N 1
ATOM 1092 C CA . GLY A 1 137 ? -0.893 -6.880 -13.025 1.00 92.12 137 GLY A CA 1
ATOM 1093 C C . GLY A 1 137 ? -0.909 -7.472 -11.616 1.00 92.12 137 GLY A C 1
ATOM 1094 O O . GLY A 1 137 ? -1.905 -7.303 -10.910 1.00 92.12 137 GLY A O 1
ATOM 1095 N N . ALA A 1 138 ? 0.146 -8.175 -11.192 1.00 93.25 138 ALA A N 1
ATOM 1096 C CA . ALA A 1 138 ? 0.231 -8.762 -9.857 1.00 93.25 138 ALA A CA 1
ATOM 1097 C C . ALA A 1 138 ? 0.117 -7.708 -8.744 1.00 93.25 138 ALA A C 1
ATOM 1099 O O . ALA A 1 138 ? -0.667 -7.902 -7.813 1.00 93.25 138 ALA A O 1
ATOM 1100 N N . ASN A 1 139 ? 0.815 -6.572 -8.855 1.00 96.06 139 ASN A N 1
ATOM 1101 C CA . ASN A 1 139 ? 0.783 -5.527 -7.831 1.00 96.06 139 ASN A CA 1
ATOM 1102 C C . ASN A 1 139 ? -0.590 -4.854 -7.752 1.00 96.06 139 ASN A C 1
ATOM 1104 O O . ASN A 1 139 ? -1.126 -4.665 -6.661 1.00 96.06 139 ASN A O 1
ATOM 1108 N N . ALA A 1 140 ? -1.209 -4.560 -8.899 1.00 97.06 140 ALA A N 1
ATOM 1109 C CA . ALA A 1 140 ? -2.555 -3.990 -8.933 1.00 97.06 140 ALA A CA 1
ATOM 1110 C C . ALA A 1 140 ? -3.592 -4.940 -8.306 1.00 97.06 140 ALA A C 1
ATOM 1112 O O . ALA A 1 140 ? -4.392 -4.520 -7.469 1.00 97.06 140 ALA A O 1
ATOM 1113 N N . LYS A 1 141 ? -3.549 -6.235 -8.656 1.00 95.88 141 LYS A N 1
ATOM 1114 C CA . LYS A 1 141 ? -4.428 -7.262 -8.069 1.00 95.88 141 LYS A CA 1
ATOM 1115 C C . LYS A 1 141 ? -4.226 -7.388 -6.560 1.00 95.88 141 LYS A C 1
ATOM 1117 O O . LYS A 1 141 ? -5.207 -7.510 -5.832 1.00 95.88 141 LYS A O 1
ATOM 1122 N N . ARG A 1 142 ? -2.974 -7.330 -6.094 1.00 96.94 142 ARG A N 1
ATOM 1123 C CA . ARG A 1 142 ? -2.623 -7.376 -4.670 1.00 96.94 142 ARG A CA 1
ATOM 1124 C C . ARG A 1 142 ? -3.256 -6.225 -3.900 1.00 96.94 142 ARG A C 1
ATOM 1126 O O . ARG A 1 142 ? -3.938 -6.480 -2.914 1.00 96.94 142 ARG A O 1
ATOM 1133 N N . ILE A 1 143 ? -3.066 -4.995 -4.377 1.00 98.56 143 ILE A N 1
ATOM 1134 C CA . ILE A 1 143 ? -3.600 -3.790 -3.731 1.00 98.56 143 ILE A CA 1
ATOM 1135 C C . ILE A 1 143 ? -5.125 -3.865 -3.643 1.00 98.56 143 ILE A C 1
ATOM 1137 O O . ILE A 1 143 ? -5.685 -3.772 -2.555 1.00 98.56 143 ILE A O 1
ATOM 1141 N N . VAL A 1 144 ? -5.799 -4.105 -4.771 1.00 98.50 144 VAL A N 1
ATOM 1142 C CA . VAL A 1 144 ? -7.270 -4.146 -4.822 1.00 98.50 144 VAL A CA 1
ATOM 1143 C C . VAL A 1 144 ? -7.825 -5.271 -3.947 1.00 98.50 144 VAL A C 1
ATOM 1145 O O . VAL A 1 144 ? -8.760 -5.057 -3.179 1.00 98.50 144 VAL A O 1
ATOM 1148 N N . GLY A 1 145 ? -7.241 -6.469 -4.028 1.00 98.12 145 GLY A N 1
ATOM 1149 C CA . GLY A 1 145 ? -7.681 -7.615 -3.236 1.00 98.12 145 GLY A CA 1
ATOM 1150 C C . GLY A 1 145 ? -7.474 -7.419 -1.734 1.00 98.12 145 GLY A C 1
ATOM 1151 O O . GLY A 1 145 ? -8.326 -7.822 -0.942 1.00 98.12 145 GLY A O 1
ATOM 1152 N N . PHE A 1 146 ? -6.372 -6.783 -1.332 1.00 98.50 146 PHE A N 1
ATOM 1153 C CA . PHE A 1 146 ? -6.121 -6.446 0.067 1.00 98.50 146 PHE A CA 1
ATOM 1154 C C . PHE A 1 146 ? -7.095 -5.369 0.565 1.00 98.50 146 PHE A C 1
ATOM 1156 O O . PHE A 1 146 ? -7.695 -5.528 1.624 1.00 98.50 146 PHE A O 1
ATOM 1163 N N . PHE A 1 147 ? -7.334 -4.320 -0.225 1.00 98.62 147 PHE A N 1
ATOM 1164 C CA . PHE A 1 147 ? -8.246 -3.232 0.146 1.00 98.62 147 PHE A CA 1
ATOM 1165 C C . PHE A 1 147 ? -9.697 -3.696 0.268 1.00 98.62 147 PHE A C 1
ATOM 1167 O O . PHE A 1 147 ? -10.385 -3.278 1.195 1.00 98.62 147 PHE A O 1
ATOM 1174 N N . ASN A 1 148 ? -10.150 -4.614 -0.589 1.00 98.31 148 ASN A N 1
ATOM 1175 C CA . ASN A 1 148 ? -11.476 -5.219 -0.446 1.00 98.31 148 ASN A CA 1
ATOM 1176 C C . ASN A 1 148 ? -11.616 -5.976 0.884 1.00 98.31 148 ASN A C 1
ATOM 1178 O O . ASN A 1 148 ? -12.605 -5.802 1.585 1.00 98.31 148 ASN A O 1
ATOM 1182 N N . GLN A 1 149 ? -10.601 -6.747 1.282 1.00 98.12 149 GLN A N 1
ATOM 1183 C CA . GLN A 1 149 ? -10.610 -7.451 2.568 1.00 98.12 149 GLN A CA 1
ATOM 1184 C C . GLN A 1 149 ? -10.599 -6.486 3.767 1.00 98.12 149 GLN A C 1
ATOM 1186 O O . GLN A 1 149 ? -11.283 -6.746 4.756 1.00 98.12 149 GLN A O 1
ATOM 1191 N N . ILE A 1 150 ? -9.857 -5.373 3.692 1.00 97.81 150 ILE A N 1
ATOM 1192 C CA .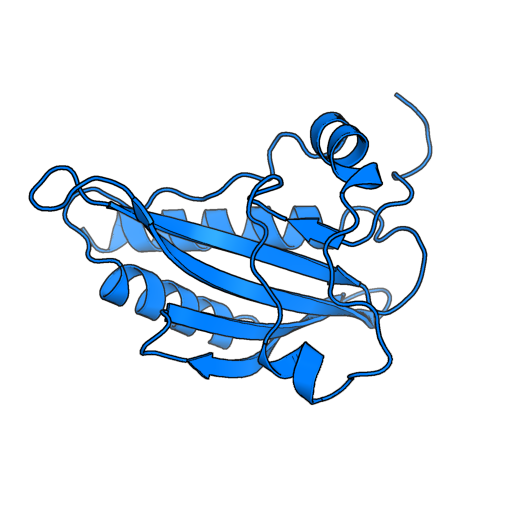 ILE A 1 150 ? -9.888 -4.328 4.731 1.00 97.81 150 ILE A CA 1
ATOM 1193 C C . ILE A 1 150 ? -11.266 -3.685 4.811 1.00 97.81 150 ILE A C 1
ATOM 1195 O O . ILE A 1 150 ? -11.826 -3.585 5.900 1.00 97.81 150 ILE A O 1
ATOM 1199 N N . LYS A 1 151 ? -11.840 -3.299 3.669 1.00 96.12 151 LYS A N 1
ATOM 1200 C CA . LYS A 1 151 ? -13.186 -2.730 3.602 1.00 96.12 151 LYS A CA 1
ATOM 1201 C C . LYS A 1 151 ? -14.217 -3.665 4.239 1.00 96.12 151 LYS A C 1
ATOM 1203 O O . LYS A 1 151 ? -15.003 -3.226 5.075 1.00 96.12 151 LYS A O 1
ATOM 1208 N N . ASP A 1 152 ? -14.169 -4.952 3.903 1.00 95.62 152 ASP A N 1
ATOM 1209 C CA . ASP A 1 152 ? -15.072 -5.957 4.466 1.00 95.62 152 ASP A CA 1
ATOM 1210 C C . ASP A 1 152 ? -14.905 -6.087 5.986 1.00 95.62 152 ASP A C 1
ATOM 1212 O O . ASP A 1 152 ? -15.901 -6.168 6.704 1.00 95.62 152 ASP A O 1
ATOM 1216 N N . ARG A 1 153 ? -13.667 -6.067 6.500 1.00 94.19 153 ARG A N 1
ATOM 1217 C CA . ARG A 1 153 ? -13.397 -6.097 7.949 1.00 94.19 153 ARG A CA 1
ATOM 1218 C C . ARG A 1 153 ? -13.953 -4.871 8.665 1.00 94.19 153 ARG A C 1
ATOM 1220 O O . ARG A 1 153 ? -14.677 -5.026 9.643 1.00 94.19 153 ARG A O 1
ATOM 1227 N N . LEU A 1 154 ? -13.672 -3.677 8.147 1.00 91.44 154 LEU A N 1
ATOM 1228 C CA . LEU A 1 154 ? -14.119 -2.416 8.743 1.00 91.44 154 LEU A CA 1
ATOM 1229 C C . LEU A 1 154 ? -15.646 -2.254 8.704 1.00 91.44 154 LEU A C 1
ATOM 1231 O O . LEU A 1 154 ? -16.202 -1.583 9.563 1.00 91.44 154 LEU A O 1
ATOM 1235 N N . SER A 1 155 ? -16.329 -2.898 7.751 1.00 86.12 155 SER A N 1
ATOM 1236 C CA . SER A 1 155 ? -17.798 -2.906 7.684 1.00 86.12 155 SER A CA 1
ATOM 1237 C C . SER A 1 155 ? -18.480 -3.867 8.666 1.00 86.12 155 SER A C 1
ATOM 1239 O O . SER A 1 155 ? -19.643 -3.669 8.992 1.00 86.12 155 SER A O 1
ATOM 1241 N N . LYS A 1 156 ? -17.783 -4.920 9.119 1.00 73.56 156 LYS A N 1
ATOM 1242 C CA . LYS A 1 156 ? -18.329 -5.963 10.012 1.00 73.56 156 LYS A CA 1
ATOM 1243 C C . LYS A 1 156 ? -18.023 -5.727 11.492 1.00 73.56 156 LYS A C 1
ATOM 1245 O O . LYS A 1 156 ? -18.571 -6.431 12.330 1.00 73.56 156 LYS A O 1
ATOM 1250 N N . GLY A 1 157 ? -17.109 -4.805 11.793 1.00 57.47 157 GLY A N 1
ATOM 1251 C CA . GLY A 1 157 ? -16.763 -4.386 13.155 1.00 57.47 157 GLY A CA 1
ATOM 1252 C C . GLY A 1 157 ? -17.604 -3.219 13.688 1.00 57.47 157 GLY A C 1
ATOM 1253 O O . GLY A 1 157 ? -17.265 -2.697 14.747 1.00 57.47 157 GLY A O 1
ATOM 1254 N N . GLN A 1 158 ? -18.638 -2.797 12.946 1.00 45.03 158 GLN A N 1
ATOM 1255 C CA . GLN A 1 158 ? -19.666 -1.843 13.382 1.00 45.03 158 GLN A CA 1
ATOM 1256 C C . GLN A 1 158 ? -20.880 -2.568 13.962 1.00 45.03 158 GLN A C 1
ATOM 1258 O O . GLN A 1 158 ? -21.234 -3.642 13.422 1.00 45.03 158 GLN A O 1
#

Secondary structure (DSSP, 8-state):
--SS--S--EEES-SSSPPPPSHHHHH-TTS--S--GGGHHHHHHH-TT---EEPPTT--HHHHHHHHHHHHHT-TTEEEEEEETTTTEEEEEEE-TTT--EEEEEEEEEEESSSGGG-EEEEEEEEEESSSS--TTHHHHHHHHHHHHHHHHHHH--

pLDDT: mean 92.23, std 10.46, range [45.03, 98.88]

Radius of gyration: 15.42 Å; chains: 1; bounding box: 41×39×42 Å

Sequence (158 aa):
MGLYPPLINDISTDLQNPPAFYYHAKEEPKRSWVYPQGQAAQQKEHYPQVRPLDGPPGISPQVVFEQVQELAKGQKDWTILFVDEKALRLEGMATTAILRFRDDFVIEVRTVGEGGDSAHAQVHMRSKSRLGRSDFGANAKRIVGFFNQIKDRLSKGQ

Foldseek 3Di:
DDPDFDLAFKAKQDLVDGDFDDPVCVVCVVDDRDDPSVCVVVCCVRQVVSHKFWADFPDDLLNLLVLLVVLQVVDPQKDWDDDDSPQSKTKTWGADDPPRWIKIKMKHWDWDDDDDRRITIIIIMMIGTPDGSGPSCPRSCVSNVSSVVSVVVSVVVD